Protein AF-X2IYW8-F1 (afdb_monomer_lite)

pLDDT: mean 70.24, std 21.17, range [35.59, 95.19]

Radius of gyration: 21.95 Å; chains: 1; bounding box: 49×32×64 Å

Sequence (104 aa):
ANGSNSDADRAALQKEVAAQQAELTRISDTTTFGGRKLLDGSFGTTSFQVGSNAYETIDISLQNASASAIGSYQVGSNGAGTVASVAGTATASGIASGTVNLVG

Foldseek 3Di:
DDPPQPPVNVVVVVVVVVVVLVVQQVCQVVDDDPRDRQAQQPNAKDWDQDDDDPPNTDIDGHGHRHSVRVVVPPVPCPDPPDPDDDDDDDPPPPPDDDDDDDDD

InterPro domains:
  IPR001029 Flagellin, N-terminal domain [PF00669] (1-42)
  IPR001492 Flagellin [PTHR42792] (1-87)

Organism: Pseudomonas aeruginosa (NCBI:txid287)

Structure (mmCIF, N/CA/C/O backbone):
data_AF-X2IYW8-F1
#
_entry.id   AF-X2IYW8-F1
#
loop_
_atom_site.group_PDB
_atom_site.id
_atom_site.type_symbol
_atom_site.label_atom_id
_atom_site.label_alt_id
_atom_site.label_comp_id
_atom_site.label_asym_id
_atom_site.label_entity_id
_atom_site.label_seq_id
_atom_site.pdbx_PDB_ins_code
_atom_site.Cartn_x
_atom_site.Cartn_y
_atom_site.Cartn_z
_atom_site.occupancy
_atom_site.B_iso_or_equiv
_atom_site.auth_seq_id
_atom_site.auth_comp_id
_atom_site.auth_asym_id
_atom_site.auth_atom_id
_atom_site.pdbx_PDB_model_num
ATOM 1 N N . ALA A 1 1 ? 12.914 13.777 -24.060 1.00 49.00 1 ALA A N 1
ATOM 2 C CA . ALA A 1 1 ? 13.562 12.823 -23.135 1.00 49.00 1 ALA A CA 1
ATOM 3 C C . ALA A 1 1 ? 15.068 12.955 -23.319 1.00 49.00 1 ALA A C 1
ATOM 5 O O . ALA A 1 1 ? 15.509 12.938 -24.460 1.00 49.00 1 ALA A O 1
ATOM 6 N N . ASN A 1 2 ? 15.816 13.225 -22.248 1.00 48.00 2 ASN A N 1
ATOM 7 C CA . ASN A 1 2 ? 17.209 13.674 -22.325 1.00 48.00 2 ASN A CA 1
ATOM 8 C C . ASN A 1 2 ? 18.122 12.581 -22.923 1.00 48.00 2 ASN A C 1
ATOM 10 O O . ASN A 1 2 ? 18.212 11.482 -22.378 1.00 48.00 2 ASN A O 1
ATOM 14 N N . GLY A 1 3 ? 18.750 12.874 -24.063 1.00 54.06 3 GLY A N 1
ATOM 15 C CA . GLY A 1 3 ? 19.406 11.919 -24.967 1.00 54.06 3 GLY A CA 1
ATOM 16 C C . GLY A 1 3 ? 20.802 11.442 -24.555 1.00 54.06 3 GLY A C 1
ATOM 17 O O . GLY A 1 3 ? 21.610 11.163 -25.430 1.00 54.06 3 GLY A O 1
ATOM 18 N N . SER A 1 4 ? 21.099 11.369 -23.254 1.00 57.78 4 SER A N 1
ATOM 19 C CA . SER A 1 4 ? 22.404 10.920 -22.732 1.00 57.78 4 SER A CA 1
ATOM 20 C C . SER A 1 4 ? 22.332 9.629 -21.910 1.00 57.78 4 SER A C 1
ATOM 22 O O . SER A 1 4 ? 23.359 9.174 -21.415 1.00 57.78 4 SER A O 1
ATOM 24 N N . ASN A 1 5 ? 21.141 9.052 -21.737 1.00 63.62 5 ASN A N 1
ATOM 25 C CA . ASN A 1 5 ? 20.991 7.767 -21.064 1.00 63.62 5 ASN A CA 1
ATOM 26 C C . ASN A 1 5 ? 21.121 6.666 -22.119 1.00 63.62 5 ASN A C 1
ATOM 28 O O . ASN A 1 5 ? 20.296 6.626 -23.037 1.00 63.62 5 ASN A O 1
ATOM 32 N N . SER A 1 6 ? 22.142 5.812 -22.020 1.00 71.94 6 SER A N 1
ATOM 33 C CA . SER A 1 6 ? 22.294 4.679 -22.938 1.00 71.94 6 SER A CA 1
ATOM 34 C C . SER A 1 6 ? 21.057 3.778 -22.844 1.00 71.94 6 SER A C 1
ATOM 36 O O . SER A 1 6 ? 20.402 3.719 -21.798 1.00 71.94 6 SER A O 1
ATOM 38 N N . ASP A 1 7 ? 20.710 3.049 -23.905 1.00 73.25 7 ASP A N 1
ATOM 39 C CA . ASP A 1 7 ? 19.573 2.114 -23.872 1.00 73.25 7 ASP A CA 1
ATOM 40 C C . ASP A 1 7 ? 19.706 1.091 -22.727 1.00 73.25 7 ASP A C 1
ATOM 42 O O . ASP A 1 7 ? 18.710 0.697 -22.115 1.00 73.25 7 ASP A O 1
ATOM 46 N N . ALA A 1 8 ? 20.945 0.738 -22.367 1.00 74.81 8 ALA A N 1
ATOM 47 C CA . ALA A 1 8 ? 21.260 -0.096 -21.211 1.00 74.81 8 ALA A CA 1
ATOM 48 C C . ALA A 1 8 ? 20.896 0.568 -19.869 1.00 74.81 8 ALA A C 1
ATOM 50 O O . ALA A 1 8 ? 20.314 -0.084 -19.000 1.00 74.81 8 ALA A O 1
ATOM 51 N N . ASP A 1 9 ? 21.170 1.864 -19.710 1.00 77.94 9 ASP A N 1
ATOM 52 C CA . ASP A 1 9 ? 20.863 2.612 -18.488 1.00 77.94 9 ASP A CA 1
ATOM 53 C C . ASP A 1 9 ? 19.351 2.797 -18.328 1.00 77.94 9 ASP A C 1
ATOM 55 O O . ASP A 1 9 ? 18.797 2.651 -17.238 1.00 77.94 9 ASP A O 1
ATOM 59 N N . ARG A 1 10 ? 18.638 3.042 -19.436 1.00 80.19 10 ARG A N 1
ATOM 60 C CA . ARG A 1 10 ? 17.169 3.093 -19.438 1.00 80.19 10 ARG A CA 1
ATOM 61 C C . ARG A 1 10 ? 16.568 1.745 -19.050 1.00 80.19 10 ARG A C 1
ATOM 63 O O . ARG A 1 10 ? 15.618 1.719 -18.272 1.00 80.19 10 ARG A O 1
ATOM 70 N N . ALA A 1 11 ? 17.132 0.643 -19.541 1.00 78.19 11 ALA A N 1
ATOM 71 C CA . ALA A 1 11 ? 16.696 -0.699 -19.169 1.00 78.19 11 ALA A CA 1
ATOM 72 C C . ALA A 1 11 ? 16.973 -1.017 -17.688 1.00 78.19 11 ALA A C 1
ATOM 74 O O . ALA A 1 11 ? 16.159 -1.676 -17.039 1.00 78.19 11 ALA A O 1
ATOM 75 N N . ALA A 1 12 ? 18.091 -0.546 -17.130 1.00 78.81 12 ALA A N 1
ATOM 76 C CA . ALA A 1 12 ? 18.402 -0.699 -15.709 1.00 78.81 12 ALA A CA 1
ATOM 77 C C . ALA A 1 12 ? 17.428 0.095 -14.823 1.00 78.81 12 ALA A C 1
ATO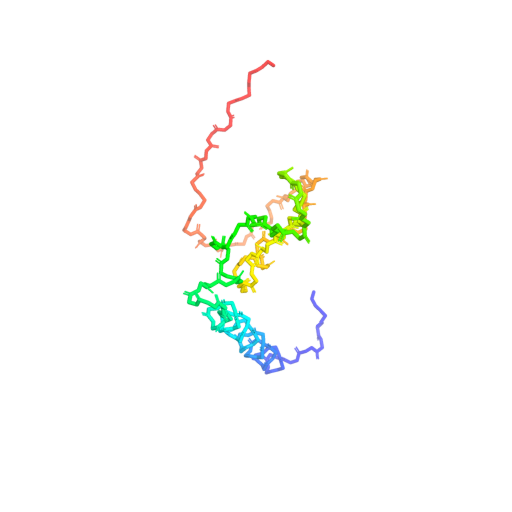M 79 O O . ALA A 1 12 ? 16.830 -0.475 -13.910 1.00 78.81 12 ALA A O 1
ATOM 80 N N . LEU A 1 13 ? 17.178 1.365 -15.154 1.00 82.56 13 LEU A N 1
ATOM 81 C CA . LEU A 1 13 ? 16.208 2.202 -14.441 1.00 82.56 13 LEU A CA 1
ATOM 82 C C . LEU A 1 13 ? 14.785 1.636 -14.523 1.00 82.56 13 LEU A C 1
ATOM 84 O O . LEU A 1 13 ? 14.052 1.655 -13.541 1.00 82.56 13 LEU A O 1
ATOM 88 N N . GLN A 1 14 ? 14.385 1.081 -15.671 1.00 79.75 14 GLN A N 1
ATOM 89 C CA . GLN A 1 14 ? 13.081 0.423 -15.809 1.00 79.75 14 GLN A CA 1
ATOM 90 C C . GLN A 1 14 ? 12.941 -0.797 -14.894 1.00 79.75 14 GLN A C 1
ATOM 92 O O . GLN A 1 14 ? 11.876 -0.999 -14.313 1.00 79.75 14 GLN A O 1
ATOM 97 N N . LYS A 1 15 ? 14.005 -1.595 -14.732 1.00 82.69 15 LYS A N 1
ATOM 98 C CA . LYS A 1 15 ? 14.008 -2.722 -13.785 1.00 82.69 15 LYS A CA 1
ATOM 99 C C . LYS A 1 15 ? 13.871 -2.242 -12.346 1.00 82.69 15 LYS A C 1
ATOM 101 O O . LYS A 1 15 ? 13.110 -2.834 -11.587 1.00 82.69 15 LYS A O 1
ATOM 106 N N . GLU A 1 16 ? 14.568 -1.171 -11.982 1.00 83.75 16 GLU A N 1
ATOM 107 C CA . GLU A 1 16 ? 14.476 -0.590 -10.644 1.00 83.75 16 GLU A CA 1
ATOM 108 C C . GLU A 1 16 ? 13.067 -0.054 -10.360 1.00 83.75 16 GLU A C 1
ATOM 110 O O . GLU A 1 16 ? 12.469 -0.391 -9.342 1.00 83.75 16 GLU A O 1
ATOM 115 N N . VAL A 1 17 ? 12.483 0.687 -11.302 1.00 84.88 17 VAL A N 1
ATOM 116 C CA . VAL A 1 17 ? 11.110 1.198 -11.200 1.00 84.88 17 VAL A CA 1
ATOM 117 C C . VAL A 1 17 ? 10.091 0.058 -11.103 1.00 84.88 17 VAL A C 1
ATOM 119 O O . VAL A 1 17 ? 9.122 0.161 -10.352 1.00 84.88 17 VAL A O 1
ATOM 122 N N . ALA A 1 18 ? 10.290 -1.051 -11.819 1.00 83.38 18 ALA A N 1
ATOM 123 C CA . ALA A 1 18 ? 9.437 -2.232 -11.688 1.00 83.38 18 ALA A CA 1
ATOM 124 C C . ALA A 1 18 ? 9.576 -2.896 -10.305 1.00 83.38 18 ALA A C 1
ATOM 126 O O . ALA A 1 18 ? 8.570 -3.252 -9.691 1.00 83.38 18 ALA A O 1
ATOM 127 N N . ALA A 1 19 ? 10.802 -3.014 -9.786 1.00 84.00 19 ALA A N 1
ATOM 128 C CA . ALA A 1 19 ? 11.054 -3.556 -8.453 1.00 84.00 19 ALA A CA 1
ATOM 129 C C . ALA A 1 19 ? 10.437 -2.678 -7.351 1.00 84.00 19 ALA A C 1
ATOM 131 O O . ALA A 1 19 ? 9.795 -3.195 -6.440 1.00 84.00 19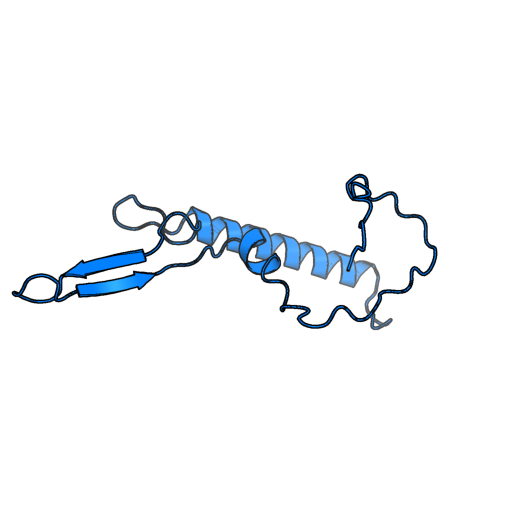 ALA A O 1
ATOM 132 N N . GLN A 1 20 ? 10.551 -1.353 -7.466 1.00 88.31 20 GLN A N 1
ATOM 133 C CA . GLN A 1 20 ? 9.928 -0.407 -6.538 1.00 88.31 20 GLN A CA 1
ATOM 134 C C . GLN A 1 20 ? 8.395 -0.491 -6.576 1.00 88.31 20 GLN A C 1
ATOM 136 O O . GLN A 1 20 ? 7.754 -0.494 -5.530 1.00 88.31 20 GLN A O 1
ATOM 141 N N . GLN A 1 21 ? 7.788 -0.624 -7.760 1.00 85.25 21 GLN A N 1
ATOM 142 C CA . GLN A 1 21 ? 6.335 -0.814 -7.876 1.00 85.25 21 GLN A CA 1
ATOM 143 C C . GLN A 1 21 ? 5.861 -2.127 -7.243 1.00 85.25 21 GLN A C 1
ATOM 145 O O . GLN A 1 21 ? 4.823 -2.159 -6.572 1.00 85.25 21 GLN A O 1
ATOM 150 N N . ALA A 1 22 ? 6.620 -3.208 -7.434 1.00 86.12 22 ALA A N 1
ATOM 151 C CA . ALA A 1 22 ? 6.345 -4.482 -6.780 1.00 86.12 22 ALA A CA 1
ATOM 152 C C . ALA A 1 22 ? 6.434 -4.344 -5.254 1.00 86.12 22 ALA A C 1
ATOM 154 O O . ALA A 1 22 ? 5.565 -4.841 -4.541 1.00 86.12 22 ALA A O 1
ATOM 155 N N . GLU A 1 23 ? 7.424 -3.604 -4.757 1.00 89.88 23 GLU A N 1
ATOM 156 C CA . GLU A 1 23 ? 7.594 -3.362 -3.328 1.00 89.88 23 GLU A CA 1
ATOM 157 C C . GLU A 1 23 ? 6.461 -2.515 -2.731 1.00 89.88 23 GLU A C 1
ATOM 159 O O . GLU A 1 23 ? 5.927 -2.862 -1.680 1.00 89.88 23 GLU A O 1
ATOM 164 N N . LEU A 1 24 ? 6.004 -1.465 -3.420 1.00 87.69 24 LEU A N 1
ATOM 165 C CA . LEU A 1 24 ? 4.833 -0.684 -2.997 1.00 87.69 24 LEU A CA 1
ATOM 166 C C . LEU A 1 24 ? 3.565 -1.545 -2.930 1.00 87.69 24 LEU A C 1
ATOM 168 O O . LEU A 1 24 ? 2.788 -1.450 -1.980 1.00 87.69 24 LEU A O 1
ATOM 172 N N . THR A 1 25 ? 3.378 -2.431 -3.909 1.00 87.12 25 THR A N 1
ATOM 173 C CA . THR A 1 25 ? 2.268 -3.396 -3.910 1.00 87.12 25 THR A CA 1
ATOM 174 C C . THR A 1 25 ? 2.391 -4.369 -2.735 1.00 87.12 25 THR A C 1
ATOM 176 O O . THR A 1 25 ? 1.431 -4.577 -1.998 1.00 87.12 25 THR A O 1
ATOM 179 N N . ARG A 1 26 ? 3.597 -4.882 -2.462 1.00 91.25 26 ARG A N 1
ATOM 180 C CA . ARG A 1 26 ? 3.863 -5.749 -1.307 1.00 91.25 26 ARG A CA 1
ATOM 181 C C . ARG A 1 26 ? 3.555 -5.046 0.015 1.00 91.25 26 ARG A C 1
ATOM 183 O O . ARG A 1 26 ? 2.944 -5.655 0.890 1.00 91.25 26 ARG A O 1
ATOM 190 N N . ILE A 1 27 ? 3.967 -3.791 0.193 1.00 89.75 27 ILE A N 1
ATOM 191 C CA . ILE A 1 27 ? 3.685 -3.010 1.409 1.00 89.75 27 ILE A CA 1
ATOM 192 C C . ILE A 1 27 ? 2.176 -2.808 1.571 1.00 89.75 27 ILE A C 1
ATOM 194 O O . ILE A 1 27 ? 1.649 -3.059 2.656 1.00 89.75 27 ILE A O 1
ATOM 198 N N . SER A 1 28 ? 1.483 -2.426 0.495 1.00 88.75 28 SER A N 1
ATOM 199 C CA . SER A 1 28 ? 0.022 -2.304 0.461 1.00 88.75 28 SER A CA 1
ATOM 200 C C . SER A 1 28 ? -0.664 -3.588 0.946 1.00 88.75 28 SER A C 1
ATOM 202 O O . SER A 1 28 ? -1.499 -3.548 1.850 1.00 88.75 28 SER A O 1
ATOM 204 N N . ASP A 1 29 ? -0.236 -4.738 0.424 1.00 88.88 29 ASP A N 1
ATOM 205 C CA . ASP A 1 29 ? -0.870 -6.026 0.706 1.00 88.88 29 ASP A CA 1
ATOM 206 C C . ASP A 1 29 ? -0.483 -6.613 2.065 1.00 88.88 29 ASP A C 1
ATOM 208 O O . ASP A 1 29 ? -1.268 -7.330 2.686 1.00 88.88 29 ASP A O 1
ATOM 212 N N . THR A 1 30 ? 0.733 -6.363 2.551 1.00 93.25 30 THR A N 1
ATOM 213 C CA . THR A 1 30 ? 1.247 -6.995 3.780 1.00 93.25 30 THR A CA 1
ATOM 214 C C . THR A 1 30 ? 1.023 -6.162 5.038 1.00 93.25 30 THR A C 1
ATOM 216 O O . THR A 1 30 ? 1.089 -6.710 6.139 1.00 93.25 30 THR A O 1
ATOM 219 N N . THR A 1 31 ? 0.689 -4.875 4.911 1.00 92.56 31 THR A N 1
ATOM 220 C CA . THR A 1 31 ? 0.428 -4.012 6.070 1.00 92.56 31 THR A CA 1
ATOM 221 C C . THR A 1 31 ? -0.949 -4.311 6.659 1.00 92.56 31 THR A C 1
ATOM 223 O O . THR A 1 31 ? -1.988 -3.969 6.088 1.00 92.56 31 THR A O 1
ATOM 226 N N . THR A 1 32 ? -0.959 -4.963 7.824 1.00 91.50 32 THR A N 1
ATOM 227 C CA . THR A 1 32 ? -2.186 -5.380 8.513 1.00 91.50 32 THR A CA 1
ATOM 228 C C . THR A 1 32 ? -2.148 -5.024 9.991 1.00 91.50 32 THR A C 1
ATOM 230 O O . THR A 1 32 ? -1.088 -5.065 10.614 1.00 91.50 32 THR A O 1
ATOM 233 N N . PHE A 1 33 ? -3.311 -4.726 10.566 1.00 91.56 33 PHE A N 1
ATOM 234 C CA . PHE A 1 33 ? -3.477 -4.579 12.009 1.00 91.56 33 PHE A CA 1
ATOM 235 C C . PHE A 1 33 ? -4.802 -5.201 12.444 1.00 91.56 33 PHE A C 1
ATOM 237 O O . PHE A 1 33 ? -5.833 -4.996 11.804 1.00 91.56 33 PHE A O 1
ATOM 244 N N . GLY A 1 34 ? -4.778 -6.006 13.511 1.00 88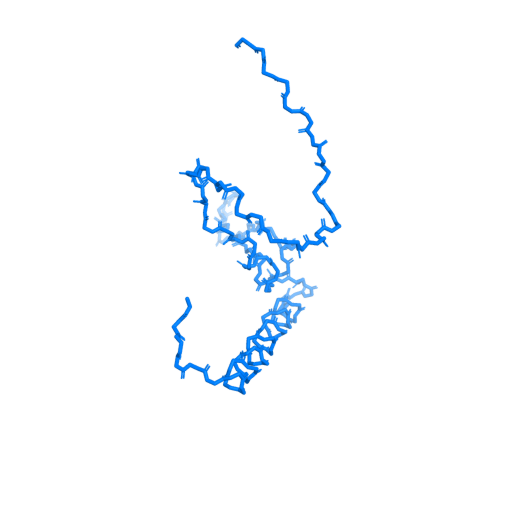.00 34 GLY A N 1
ATOM 245 C CA . GLY A 1 34 ? -5.979 -6.688 14.010 1.00 88.00 34 GLY A CA 1
ATOM 246 C C . GLY A 1 34 ? -6.674 -7.566 12.959 1.00 88.00 34 GLY A C 1
ATOM 247 O O . GLY A 1 34 ? -7.897 -7.664 12.955 1.00 88.00 34 GLY A O 1
ATOM 248 N N . GLY A 1 35 ? -5.909 -8.142 12.022 1.00 87.50 35 GLY A N 1
ATOM 249 C CA . GLY A 1 35 ? -6.427 -8.972 10.928 1.00 87.50 35 GLY A CA 1
ATOM 250 C C . GLY A 1 35 ? -7.021 -8.202 9.743 1.00 87.50 35 GLY A C 1
ATOM 251 O O . GLY A 1 35 ? -7.427 -8.832 8.770 1.00 87.50 35 GLY A O 1
ATOM 252 N N . ARG A 1 36 ? -7.050 -6.863 9.779 1.00 87.44 36 ARG A N 1
ATOM 253 C CA . ARG A 1 36 ? -7.535 -6.033 8.667 1.00 87.44 36 ARG A CA 1
ATOM 254 C C . ARG A 1 36 ? -6.379 -5.436 7.874 1.00 87.44 36 ARG A C 1
ATOM 256 O O . ARG A 1 36 ? -5.375 -5.022 8.456 1.00 87.44 36 ARG A O 1
ATOM 263 N N . LYS A 1 37 ? -6.525 -5.397 6.549 1.00 91.56 37 LYS A N 1
ATOM 264 C CA . LYS A 1 37 ? -5.605 -4.695 5.648 1.00 91.56 37 LYS A CA 1
ATOM 265 C C . LYS A 1 37 ? -5.776 -3.191 5.826 1.00 91.56 37 LYS A C 1
ATOM 267 O O . LYS A 1 37 ? -6.896 -2.717 5.992 1.00 91.56 37 LYS A O 1
ATOM 272 N N . LEU A 1 38 ? -4.662 -2.465 5.853 1.00 90.12 38 LEU A N 1
ATOM 273 C CA . LEU A 1 38 ? -4.668 -1.025 6.119 1.00 90.12 38 LEU A CA 1
ATOM 274 C C . LEU A 1 38 ? -4.514 -0.184 4.850 1.00 90.12 38 LEU A C 1
ATOM 276 O O . LEU A 1 38 ? -5.102 0.887 4.753 1.00 90.12 38 LEU A O 1
ATOM 280 N N . LEU A 1 39 ? -3.703 -0.654 3.901 1.00 90.44 39 LEU A N 1
ATOM 281 C CA . LEU A 1 39 ? -3.184 0.161 2.798 1.00 90.44 39 LEU A CA 1
ATOM 282 C C . LEU A 1 39 ? -3.614 -0.327 1.408 1.00 90.44 39 LEU A C 1
ATOM 284 O O . LEU A 1 39 ? -3.201 0.255 0.410 1.00 90.44 39 LEU A O 1
ATOM 288 N N . ASP A 1 40 ? -4.472 -1.342 1.325 1.00 86.31 40 ASP A N 1
ATOM 289 C CA . ASP A 1 40 ? -5.001 -1.889 0.065 1.00 86.31 40 ASP A CA 1
ATOM 290 C C . ASP A 1 40 ? -6.223 -1.115 -0.472 1.00 86.31 40 ASP A C 1
ATOM 292 O O . ASP A 1 40 ? -6.798 -1.464 -1.501 1.00 86.31 40 ASP A O 1
ATOM 296 N N . GLY A 1 41 ? -6.635 -0.049 0.222 1.00 84.06 41 GLY A N 1
ATOM 297 C CA . GLY A 1 41 ? -7.811 0.755 -0.112 1.00 84.06 41 GLY A CA 1
ATOM 298 C C . GLY A 1 41 ? -9.132 0.233 0.448 1.00 84.06 41 GLY A C 1
ATOM 299 O O . GLY A 1 41 ? -10.135 0.930 0.332 1.00 84.06 41 GLY A O 1
ATOM 300 N N . SER A 1 42 ? -9.148 -0.942 1.083 1.00 86.38 42 SER A N 1
ATOM 301 C CA . SER A 1 42 ? -10.352 -1.503 1.710 1.00 86.38 42 SER A CA 1
ATOM 302 C C . SER A 1 42 ? -10.640 -0.919 3.099 1.00 86.38 42 SER A C 1
ATOM 304 O O . SER A 1 42 ? -11.772 -0.996 3.572 1.00 86.38 42 SER A O 1
ATOM 306 N N . PHE A 1 43 ? -9.637 -0.311 3.747 1.00 86.75 43 PHE A N 1
ATOM 307 C CA . PHE A 1 43 ? -9.736 0.180 5.125 1.00 86.75 43 PHE A CA 1
ATOM 308 C C . PHE A 1 43 ? -10.757 1.317 5.308 1.00 86.75 43 PHE A C 1
ATOM 310 O O . PHE A 1 43 ? -11.432 1.375 6.336 1.00 86.75 43 PHE A O 1
ATOM 317 N N . GLY A 1 44 ? -10.890 2.207 4.318 1.00 84.94 44 GLY A N 1
ATOM 318 C CA . GLY A 1 44 ? -11.828 3.332 4.356 1.00 84.94 44 GLY A CA 1
ATOM 319 C C . GLY A 1 44 ? -11.562 4.309 5.509 1.00 84.94 44 GLY A C 1
ATOM 320 O O . GLY A 1 44 ? -10.410 4.578 5.859 1.00 84.94 44 GLY A O 1
ATOM 321 N N . THR A 1 45 ? -12.641 4.841 6.091 1.00 86.50 45 THR A N 1
ATOM 322 C CA . THR A 1 45 ? -12.606 5.702 7.284 1.00 86.50 45 THR A CA 1
ATOM 323 C C . THR A 1 45 ? -13.107 4.921 8.490 1.00 86.50 45 THR A C 1
ATOM 325 O O . THR A 1 45 ? -14.220 4.398 8.471 1.00 86.50 45 THR A O 1
ATOM 328 N N . THR A 1 46 ? -12.299 4.855 9.547 1.00 86.12 46 THR A N 1
ATOM 329 C CA . THR A 1 46 ? -12.668 4.231 10.822 1.00 86.12 46 THR A CA 1
ATOM 330 C C . THR A 1 46 ? -12.572 5.250 11.952 1.00 86.12 46 THR A C 1
ATOM 332 O O . THR A 1 46 ? -11.550 5.916 12.102 1.00 86.12 46 THR A O 1
ATOM 335 N N . SER A 1 47 ? -13.619 5.331 12.769 1.00 89.44 47 SER A N 1
ATOM 336 C CA . SER A 1 47 ? -13.687 6.171 13.964 1.00 89.44 47 SER A CA 1
ATOM 337 C C . SER A 1 47 ? -13.192 5.411 15.198 1.00 89.44 47 SER A C 1
ATOM 339 O O . SER A 1 47 ? -13.697 4.329 15.509 1.00 89.44 47 SER A O 1
ATOM 341 N N . PHE A 1 48 ? -12.247 5.982 15.938 1.00 90.62 48 PHE A N 1
ATOM 342 C CA . PHE A 1 48 ? -11.748 5.443 17.201 1.00 90.62 48 PHE A CA 1
ATOM 343 C C . PHE A 1 48 ? -12.268 6.278 18.367 1.00 90.62 48 PHE A C 1
ATOM 345 O O . PHE A 1 48 ? -11.892 7.435 18.507 1.00 90.62 48 PHE A O 1
ATOM 352 N N . GLN A 1 49 ? -13.124 5.698 19.208 1.00 91.75 49 GLN A N 1
ATOM 353 C CA . GLN A 1 49 ? -13.624 6.344 20.423 1.00 91.75 49 GLN A CA 1
ATOM 354 C C . GLN A 1 49 ? -12.482 6.522 21.430 1.00 91.75 49 GLN A C 1
ATOM 356 O O . GLN A 1 49 ? -11.855 5.542 21.829 1.00 91.75 49 GLN A O 1
ATOM 361 N N . VAL A 1 50 ? -12.225 7.764 21.839 1.00 95.19 50 VAL A N 1
ATOM 362 C CA . VAL A 1 50 ? -11.117 8.111 22.747 1.00 95.19 50 VAL A CA 1
ATOM 363 C C . VAL A 1 50 ? -11.575 8.706 24.074 1.00 95.19 50 VAL A C 1
ATOM 365 O O . VAL A 1 50 ? -10.787 8.739 25.017 1.00 95.19 50 VAL A O 1
ATOM 368 N N . GLY A 1 51 ? -12.835 9.135 24.172 1.00 94.38 51 GLY A N 1
ATOM 369 C CA . GLY A 1 51 ? -13.399 9.687 25.402 1.00 94.38 51 GLY A CA 1
ATOM 370 C C . GLY A 1 51 ? -14.596 8.919 25.948 1.00 94.38 51 GLY A C 1
ATOM 371 O O . GLY A 1 51 ? -14.973 7.857 25.447 1.00 94.38 51 GLY A O 1
ATOM 372 N N . SER A 1 52 ? -15.190 9.453 27.011 1.00 92.31 52 SER A N 1
ATOM 373 C CA . SER A 1 52 ? -16.284 8.816 27.754 1.00 92.31 52 SER A CA 1
ATOM 374 C C . SER A 1 52 ? -17.675 9.144 27.208 1.00 92.31 52 SER A C 1
ATOM 376 O O . SER A 1 52 ? -18.628 8.429 27.520 1.00 92.31 52 SER A O 1
ATOM 378 N N . ASN A 1 53 ? -17.808 10.192 26.391 1.00 90.38 53 ASN A N 1
ATOM 379 C CA . ASN A 1 53 ? -19.085 10.603 25.809 1.00 90.38 53 ASN A CA 1
ATOM 380 C C . ASN A 1 53 ? -19.289 9.990 24.422 1.00 90.38 53 ASN A C 1
ATOM 382 O O . ASN A 1 53 ? -18.335 9.819 23.668 1.00 90.38 53 ASN A O 1
ATOM 386 N N . ALA A 1 54 ? -20.537 9.699 24.048 1.00 89.69 54 ALA A N 1
ATOM 387 C CA . ALA A 1 54 ? -20.838 9.199 22.708 1.00 89.69 54 ALA A CA 1
ATOM 388 C C . ALA A 1 54 ? -20.318 10.162 21.623 1.00 89.69 54 ALA A C 1
ATOM 390 O O . ALA A 1 54 ? -20.477 11.375 21.753 1.00 89.69 54 ALA A O 1
ATOM 391 N N . TYR A 1 55 ? -19.734 9.604 20.557 1.00 87.75 55 TYR A N 1
ATOM 392 C CA . TYR A 1 55 ? -19.166 10.332 19.410 1.00 87.75 55 TYR A CA 1
ATOM 393 C C . TYR A 1 55 ? -17.899 11.152 19.698 1.00 87.75 55 TYR A C 1
ATOM 395 O O . TYR A 1 55 ? -17.467 11.938 18.859 1.00 87.75 55 TYR A O 1
ATOM 403 N N . GLU A 1 56 ? -17.260 10.951 20.849 1.00 93.06 56 GLU A N 1
ATOM 404 C CA . GLU A 1 56 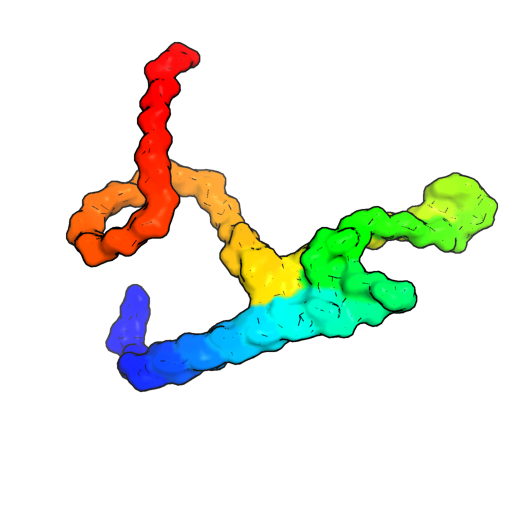? -15.923 11.483 21.124 1.00 93.06 56 GLU A CA 1
ATOM 405 C C . GLU A 1 56 ? -14.859 10.594 20.456 1.00 93.06 56 GLU A C 1
ATOM 407 O O . GLU A 1 56 ? -14.168 9.793 21.099 1.00 93.06 56 GLU A O 1
ATOM 412 N N . THR A 1 57 ? -14.791 10.694 19.125 1.00 94.00 57 THR A N 1
ATOM 413 C CA . THR A 1 57 ? -13.975 9.839 18.260 1.00 94.00 57 THR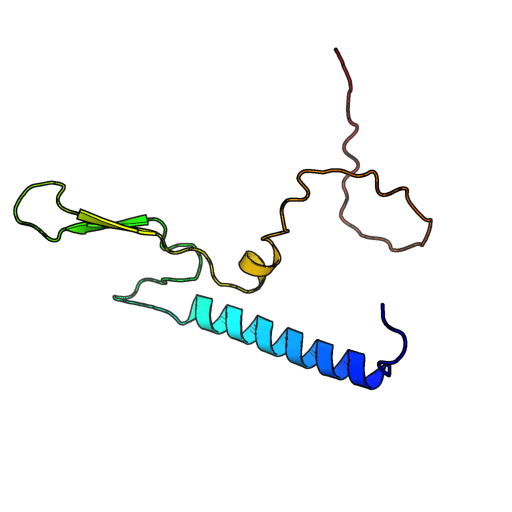 A CA 1
ATOM 414 C C . THR A 1 57 ? -12.877 10.604 17.525 1.00 94.00 57 THR A C 1
ATOM 416 O O . THR A 1 57 ? -12.990 11.793 17.235 1.00 94.00 57 THR A O 1
ATOM 419 N N . ILE A 1 58 ? -11.807 9.888 17.183 1.00 91.00 58 ILE A N 1
ATOM 420 C CA . ILE A 1 58 ? -10.810 10.291 16.193 1.00 91.00 58 ILE A CA 1
ATOM 421 C C . ILE A 1 58 ? -11.059 9.477 14.930 1.00 91.00 58 ILE A C 1
ATOM 423 O O . ILE A 1 58 ? -10.933 8.251 14.944 1.00 91.00 58 ILE A O 1
ATOM 427 N N . ASP A 1 59 ? -11.377 10.158 13.837 1.00 91.62 59 ASP A N 1
ATOM 428 C CA . ASP A 1 59 ? -11.557 9.516 12.542 1.00 91.62 59 ASP A CA 1
ATOM 429 C C . ASP A 1 59 ? -10.215 9.377 11.831 1.00 91.62 59 ASP A C 1
ATOM 431 O O . ASP A 1 59 ? -9.470 10.343 11.660 1.00 91.62 59 ASP A O 1
ATOM 435 N N . ILE A 1 60 ? -9.905 8.154 11.408 1.00 88.00 60 ILE A N 1
ATOM 436 C CA . ILE A 1 60 ? -8.710 7.847 10.631 1.00 88.00 60 ILE A CA 1
ATOM 437 C C . ILE A 1 60 ? -9.149 7.274 9.291 1.00 88.00 60 ILE A C 1
ATOM 439 O O . ILE A 1 60 ? -9.776 6.216 9.221 1.00 88.00 60 ILE A O 1
ATOM 443 N N . SER A 1 61 ? -8.779 7.969 8.221 1.00 87.44 61 SER A N 1
ATOM 444 C CA . SER A 1 61 ? -8.935 7.511 6.845 1.00 87.44 61 SER A CA 1
ATOM 445 C C . SER A 1 61 ? -7.582 7.084 6.285 1.00 87.44 61 SER A C 1
ATOM 447 O O . SER A 1 61 ? -6.645 7.886 6.280 1.00 87.44 61 SER A O 1
ATOM 449 N N . LEU A 1 62 ? -7.480 5.850 5.788 1.00 84.44 62 LEU A N 1
ATOM 450 C CA . LEU A 1 62 ? -6.291 5.383 5.071 1.00 84.44 62 LEU A CA 1
ATOM 451 C C . LEU A 1 62 ? -6.614 5.151 3.598 1.00 84.44 62 LEU A C 1
ATOM 453 O O . LEU A 1 62 ? -7.635 4.560 3.247 1.00 84.44 62 LEU A O 1
ATOM 457 N N . GLN A 1 63 ? -5.717 5.626 2.738 1.00 83.12 63 GLN A N 1
ATOM 458 C CA . GLN A 1 63 ? -5.846 5.512 1.292 1.00 83.12 63 GLN A CA 1
ATOM 459 C C . GLN A 1 63 ? -5.049 4.315 0.758 1.00 83.12 63 GLN A C 1
ATOM 461 O O . GLN A 1 63 ? -4.105 3.842 1.391 1.00 83.12 63 GLN A O 1
ATOM 466 N N . ASN A 1 64 ? -5.418 3.846 -0.436 1.00 82.56 64 ASN A N 1
ATOM 467 C CA . ASN A 1 64 ? -4.694 2.795 -1.138 1.00 82.56 64 ASN A CA 1
ATOM 468 C C . ASN A 1 64 ? -3.272 3.269 -1.496 1.00 82.56 64 ASN A C 1
ATOM 470 O O . ASN A 1 64 ? -3.114 4.286 -2.178 1.00 82.56 64 ASN A O 1
ATOM 474 N N . ALA A 1 65 ? -2.263 2.521 -1.047 1.00 83.00 65 ALA A N 1
ATOM 475 C CA . ALA A 1 65 ? -0.845 2.799 -1.271 1.00 83.00 65 ALA A CA 1
ATOM 476 C C . ALA A 1 65 ? -0.193 1.871 -2.315 1.00 83.00 65 ALA A C 1
ATOM 478 O O . ALA A 1 65 ? 1.022 1.912 -2.507 1.00 83.00 65 ALA A O 1
ATOM 479 N N . SER A 1 66 ? -0.969 1.020 -2.992 1.00 80.00 66 SER A N 1
ATOM 480 C CA . SER A 1 66 ? -0.464 0.184 -4.082 1.00 80.00 66 SER A CA 1
ATOM 481 C C . SER A 1 66 ? 0.081 1.045 -5.224 1.00 80.00 66 SER A C 1
ATOM 483 O O . SER A 1 66 ? -0.427 2.134 -5.507 1.00 80.00 66 SER A O 1
ATOM 485 N N . ALA A 1 67 ? 1.088 0.534 -5.936 1.00 77.12 67 ALA A N 1
ATOM 486 C CA . ALA A 1 67 ? 1.679 1.238 -7.074 1.00 77.12 67 ALA A CA 1
ATOM 487 C C . ALA A 1 67 ? 0.645 1.604 -8.152 1.00 77.12 67 ALA A C 1
ATOM 489 O O . ALA A 1 67 ? 0.739 2.673 -8.749 1.00 77.12 67 ALA A O 1
ATOM 490 N N . SER A 1 68 ? -0.372 0.759 -8.361 1.00 74.62 68 SER A N 1
ATOM 491 C CA . SER A 1 68 ? -1.452 1.040 -9.310 1.00 74.62 68 SER A CA 1
ATOM 492 C C . SER A 1 68 ? -2.327 2.208 -8.862 1.00 74.62 68 SER A C 1
ATOM 494 O O . SER A 1 68 ? -2.716 3.014 -9.702 1.00 74.62 68 SER A O 1
ATOM 496 N N . ALA A 1 69 ? -2.645 2.317 -7.569 1.00 72.81 69 ALA A N 1
ATOM 497 C CA . ALA A 1 69 ? -3.437 3.427 -7.038 1.00 72.81 69 ALA A CA 1
ATOM 498 C C . ALA A 1 69 ? -2.628 4.729 -7.005 1.00 72.81 69 ALA A C 1
ATOM 500 O O . ALA A 1 69 ? -3.131 5.778 -7.390 1.00 72.81 69 ALA A O 1
ATOM 501 N N . ILE A 1 70 ? -1.346 4.654 -6.630 1.00 73.38 70 ILE A N 1
ATOM 502 C CA . ILE A 1 70 ? -0.467 5.827 -6.603 1.00 73.38 70 ILE A CA 1
ATOM 503 C C . ILE A 1 70 ? -0.183 6.344 -8.018 1.00 73.38 70 ILE A C 1
ATOM 505 O O . ILE A 1 70 ? -0.280 7.541 -8.270 1.00 73.38 70 ILE A O 1
ATOM 509 N N . GLY A 1 71 ? 0.115 5.446 -8.961 1.00 65.75 71 GLY A N 1
ATOM 510 C CA . GLY A 1 71 ? 0.359 5.792 -10.363 1.00 65.75 71 GLY A CA 1
ATOM 511 C C . GLY A 1 71 ? -0.888 6.254 -11.123 1.00 65.75 71 GLY A C 1
ATOM 512 O O . GLY A 1 71 ? -0.757 6.868 -12.179 1.00 65.75 71 GLY A O 1
ATOM 513 N N . SER A 1 72 ? -2.089 5.989 -10.593 1.00 56.97 72 SER A N 1
ATOM 514 C CA . SER A 1 72 ? -3.357 6.505 -11.127 1.00 56.97 72 SER A CA 1
ATOM 515 C C . SER A 1 72 ? -3.834 7.794 -10.456 1.00 56.97 72 SER A C 1
ATOM 517 O O . SER A 1 72 ? -4.766 8.410 -10.981 1.00 56.97 72 SER A O 1
ATOM 519 N N . TYR A 1 73 ? -3.141 8.301 -9.421 1.00 50.72 73 TYR A N 1
ATOM 520 C CA . TYR A 1 73 ? -3.144 9.738 -9.118 1.00 50.72 73 TYR A CA 1
ATOM 521 C C . TYR A 1 73 ? -2.390 10.468 -10.234 1.00 50.72 73 TYR A C 1
ATOM 523 O O . TYR A 1 73 ? -1.292 10.997 -10.071 1.00 50.72 73 TYR A O 1
ATOM 531 N N . GLN A 1 74 ? -3.002 10.472 -11.415 1.00 46.94 74 GLN A N 1
ATOM 532 C CA . GLN A 1 74 ? -2.699 11.424 -12.457 1.00 46.94 74 GLN A CA 1
ATOM 533 C C . GLN A 1 74 ? -2.860 12.790 -11.803 1.00 46.94 74 GLN A C 1
ATOM 535 O O . GLN A 1 74 ? -3.945 13.118 -11.318 1.00 46.94 74 GLN A O 1
ATOM 540 N N . VAL A 1 75 ? -1.770 13.560 -11.749 1.00 47.97 75 VAL A N 1
ATOM 541 C CA . VAL A 1 75 ? -1.833 15.005 -11.529 1.00 47.97 75 VAL A CA 1
ATOM 542 C C . VAL A 1 75 ? -3.000 15.487 -12.370 1.00 47.97 75 VAL A C 1
ATOM 544 O O . VAL A 1 75 ? -2.964 15.313 -13.588 1.00 47.97 75 VAL A O 1
ATOM 547 N N . GLY A 1 76 ? -4.062 15.967 -11.717 1.00 42.91 76 GLY A N 1
ATOM 548 C CA . GLY A 1 76 ? -5.266 16.405 -12.397 1.00 42.91 76 GLY A CA 1
ATOM 549 C C . GLY A 1 76 ? -4.852 17.318 -13.537 1.00 42.91 76 GLY A C 1
ATOM 550 O O . GLY A 1 76 ? -4.400 18.440 -13.316 1.00 42.91 76 GLY A O 1
ATOM 551 N N . SER A 1 77 ? -4.971 16.821 -14.767 1.00 44.59 77 SER A N 1
ATOM 552 C CA . SER A 1 77 ? -5.002 17.663 -15.946 1.00 44.59 77 SER A CA 1
ATOM 553 C C . SER A 1 77 ? -6.357 18.363 -15.899 1.00 44.59 77 SER A C 1
ATOM 555 O O . SER A 1 77 ? -7.281 18.058 -16.646 1.00 44.59 77 SER A O 1
ATOM 557 N N . ASN A 1 78 ? -6.495 19.308 -14.969 1.00 43.88 78 ASN A N 1
ATOM 558 C CA . ASN A 1 78 ? -7.529 20.329 -15.000 1.00 43.88 78 ASN A CA 1
ATOM 559 C C . ASN A 1 78 ? -7.119 21.328 -16.088 1.00 43.88 78 ASN A C 1
ATOM 561 O O . ASN A 1 78 ? -6.746 22.465 -15.817 1.00 43.88 78 ASN A O 1
ATOM 565 N N . GLY A 1 79 ? -7.083 20.845 -17.325 1.00 39.28 79 GLY A N 1
ATOM 566 C CA . GLY A 1 79 ? -6.507 21.549 -18.453 1.00 39.28 79 GLY A CA 1
ATOM 567 C C . GLY A 1 79 ? -6.275 20.585 -19.597 1.00 39.28 79 GLY A C 1
ATOM 568 O O . GLY A 1 79 ? -5.132 20.280 -19.925 1.00 39.28 79 GLY A O 1
ATOM 569 N N . ALA A 1 80 ? -7.369 20.117 -20.198 1.00 41.56 80 ALA A N 1
ATOM 570 C CA . ALA A 1 80 ? -7.373 19.551 -21.536 1.00 41.56 80 ALA A CA 1
ATOM 571 C C . ALA A 1 80 ? -6.828 20.595 -22.532 1.00 41.56 80 ALA A C 1
ATOM 573 O O . ALA A 1 80 ? -7.574 21.289 -23.216 1.00 41.56 80 ALA A O 1
ATOM 574 N N . GLY A 1 81 ? -5.506 20.736 -22.583 1.00 39.59 81 GLY A N 1
ATOM 575 C CA . GLY A 1 81 ? -4.796 21.278 -23.725 1.00 39.59 81 GLY A CA 1
ATOM 576 C C . GLY A 1 81 ? -4.752 20.175 -24.768 1.00 39.59 81 GLY A C 1
ATOM 577 O O . GLY A 1 81 ? -4.029 19.196 -24.606 1.00 39.59 81 GLY A O 1
ATOM 578 N N . THR A 1 82 ? -5.600 20.314 -25.779 1.00 36.69 82 THR A N 1
ATOM 579 C CA . THR A 1 82 ? -5.631 19.560 -27.036 1.00 36.69 82 THR A CA 1
ATOM 580 C C . THR A 1 82 ? -4.298 18.891 -27.391 1.00 36.69 82 THR A C 1
ATOM 582 O O . THR A 1 82 ? -3.391 19.513 -27.943 1.00 36.69 82 THR A O 1
ATOM 585 N N . VAL A 1 83 ? -4.189 17.583 -27.135 1.00 37.97 83 VAL A N 1
ATOM 586 C CA . VAL A 1 83 ? -3.116 16.768 -27.711 1.00 37.97 83 VAL A CA 1
ATOM 587 C C . VAL A 1 83 ? -3.485 16.546 -29.175 1.00 37.97 83 VAL A C 1
ATOM 589 O O . VAL A 1 83 ? -4.221 15.622 -29.516 1.00 37.97 83 VAL A O 1
ATOM 592 N N . ALA A 1 84 ? -3.049 17.460 -30.042 1.00 38.72 84 ALA A N 1
ATOM 593 C CA . ALA A 1 84 ? -3.099 17.260 -31.481 1.00 38.72 84 ALA A CA 1
ATOM 594 C C . ALA A 1 84 ? -2.335 15.969 -31.808 1.00 38.72 84 ALA A C 1
ATOM 596 O O . ALA A 1 84 ? -1.164 15.810 -31.463 1.00 38.72 84 ALA A O 1
ATOM 597 N N . SER A 1 85 ? -3.030 15.027 -32.434 1.00 38.88 85 SER A N 1
ATOM 598 C CA . SER A 1 85 ? -2.506 13.752 -32.898 1.00 38.88 85 SER A CA 1
ATOM 599 C C . SER A 1 85 ? -1.344 13.964 -33.873 1.00 38.88 85 SER A C 1
ATOM 601 O O . SER A 1 85 ? -1.543 14.293 -35.039 1.00 38.88 85 SER A O 1
ATOM 603 N N . VAL A 1 86 ? -0.110 13.725 -33.422 1.00 35.59 86 VAL A N 1
ATOM 604 C CA . VAL A 1 86 ? 0.995 13.414 -34.337 1.00 35.59 86 VAL A CA 1
ATOM 605 C C . VAL A 1 86 ? 0.907 11.926 -34.649 1.00 35.59 86 VAL A C 1
ATOM 607 O O . VAL A 1 86 ? 1.035 11.077 -33.769 1.00 35.59 86 VAL A O 1
ATOM 610 N N . ALA A 1 87 ? 0.622 11.635 -35.914 1.00 45.59 87 ALA A N 1
ATOM 611 C CA . ALA A 1 87 ? 0.521 10.303 -36.480 1.00 45.59 87 ALA A CA 1
ATOM 612 C C . ALA A 1 87 ? 1.775 9.462 -36.179 1.00 45.59 87 ALA A C 1
ATOM 614 O O . ALA A 1 87 ? 2.867 9.739 -36.669 1.00 45.59 87 ALA A O 1
ATOM 615 N N . GLY A 1 88 ? 1.589 8.405 -35.396 1.00 37.34 88 GLY A N 1
ATOM 616 C CA . GLY A 1 88 ? 2.568 7.354 -35.161 1.00 37.34 88 GLY A CA 1
ATOM 617 C C . GLY A 1 88 ? 1.813 6.120 -34.697 1.00 37.34 88 GLY A C 1
ATOM 618 O O . GLY A 1 88 ? 1.266 6.095 -33.601 1.00 37.34 88 GLY A O 1
ATOM 619 N N . THR A 1 89 ? 1.707 5.131 -35.573 1.00 40.75 89 THR A N 1
ATOM 620 C CA . THR A 1 89 ? 1.009 3.860 -35.366 1.00 40.75 89 THR A CA 1
ATOM 621 C C . THR A 1 89 ? 1.452 3.155 -34.081 1.00 40.75 89 THR A C 1
ATOM 623 O O . THR A 1 89 ? 2.468 2.466 -34.064 1.00 40.75 89 THR A O 1
ATOM 626 N N . ALA A 1 90 ? 0.649 3.272 -33.028 1.00 37.34 90 ALA A N 1
ATOM 627 C CA . ALA A 1 90 ? 0.589 2.316 -31.935 1.00 37.34 90 ALA A CA 1
ATOM 628 C C . ALA A 1 90 ? -0.879 1.918 -31.775 1.00 37.34 90 ALA A C 1
ATOM 630 O O . ALA A 1 90 ? -1.718 2.708 -31.347 1.00 37.34 90 ALA A O 1
ATOM 631 N N . THR A 1 91 ? -1.205 0.696 -32.182 1.00 36.06 91 THR A N 1
ATOM 632 C CA . THR A 1 91 ? -2.477 0.034 -31.896 1.00 36.06 91 THR A CA 1
ATOM 633 C C . THR A 1 91 ? -2.633 -0.132 -30.384 1.00 36.06 91 THR A C 1
ATOM 635 O O . THR A 1 91 ? -2.303 -1.175 -29.826 1.00 36.06 91 THR A O 1
ATOM 638 N N . ALA A 1 92 ? -3.133 0.900 -29.707 1.00 36.41 92 ALA A N 1
ATOM 639 C CA . ALA A 1 92 ? -3.720 0.765 -28.384 1.00 36.41 92 ALA A CA 1
ATOM 640 C C . ALA A 1 92 ? -5.125 0.175 -28.565 1.00 36.41 92 ALA A C 1
ATOM 642 O O . ALA A 1 92 ? -6.103 0.878 -28.812 1.00 36.41 92 ALA A O 1
ATOM 643 N N . SER A 1 93 ? -5.204 -1.152 -28.502 1.00 46.22 93 SER A N 1
ATOM 644 C CA . SER A 1 93 ? -6.458 -1.891 -28.371 1.00 46.22 93 SER A CA 1
ATOM 645 C C . SER A 1 93 ? -7.130 -1.483 -27.053 1.00 46.22 93 SER A C 1
ATOM 647 O O . SER A 1 93 ? -6.819 -2.054 -26.013 1.00 46.22 93 SER A O 1
ATOM 649 N N . GLY A 1 94 ? -7.999 -0.466 -27.064 1.00 40.91 94 GLY A N 1
ATOM 650 C CA . GLY A 1 94 ? -8.755 -0.100 -25.860 1.00 40.91 94 GLY A CA 1
ATOM 651 C C . GLY A 1 94 ? -9.490 1.241 -25.840 1.00 40.91 94 GLY A C 1
ATOM 652 O O . GLY A 1 94 ? -10.368 1.406 -24.999 1.00 40.91 94 GLY A O 1
ATOM 653 N N . ILE A 1 95 ? -9.214 2.190 -26.740 1.00 44.41 95 ILE A N 1
ATOM 654 C CA . ILE A 1 95 ? -10.010 3.427 -26.795 1.00 44.41 95 ILE A CA 1
ATOM 655 C C . ILE A 1 95 ? -11.277 3.196 -27.622 1.00 44.41 95 ILE A C 1
ATOM 657 O O . ILE A 1 95 ? -11.298 3.366 -28.839 1.00 44.41 95 ILE A O 1
ATOM 661 N N . ALA A 1 96 ? -12.346 2.766 -26.952 1.00 42.16 96 ALA A N 1
ATOM 662 C CA . ALA A 1 96 ? -13.681 2.769 -27.531 1.00 42.16 96 ALA A CA 1
ATOM 663 C C . ALA A 1 96 ? -14.020 4.202 -27.978 1.00 42.16 96 ALA A C 1
ATOM 665 O O . ALA A 1 96 ? -14.073 5.125 -27.167 1.00 42.16 96 ALA A O 1
ATOM 666 N N . SER A 1 97 ? -14.204 4.384 -29.287 1.00 41.94 97 SER A N 1
ATOM 667 C CA . SER A 1 97 ? -14.666 5.630 -29.893 1.00 41.94 97 SER A CA 1
ATOM 668 C C . SER A 1 97 ? -16.076 5.938 -29.381 1.00 41.94 97 SER A C 1
ATOM 670 O O . SER A 1 97 ? -17.061 5.379 -29.856 1.00 41.94 97 SER A O 1
ATOM 672 N N . GLY A 1 98 ? -16.171 6.782 -28.356 1.00 44.28 98 GLY A N 1
ATOM 673 C CA . GLY A 1 98 ? -17.428 7.379 -27.930 1.00 44.28 98 GLY A CA 1
ATOM 674 C C . GLY A 1 98 ? -17.687 8.631 -28.758 1.00 44.28 98 GLY A C 1
ATOM 675 O O . GLY A 1 98 ? -16.988 9.629 -28.601 1.00 44.28 98 GLY A O 1
ATOM 676 N N . THR A 1 99 ? -18.672 8.582 -29.652 1.00 42.19 99 THR A N 1
ATOM 677 C CA . THR A 1 99 ? -19.164 9.752 -30.388 1.00 42.19 99 THR A CA 1
ATOM 678 C C . THR A 1 99 ? -19.668 10.805 -29.396 1.00 42.19 99 THR A C 1
ATOM 680 O O . THR A 1 99 ? -20.658 10.579 -28.703 1.00 42.19 99 THR A O 1
ATOM 683 N N . VAL A 1 100 ? -19.000 11.959 -29.316 1.00 48.50 100 VAL A N 1
ATOM 684 C CA . VAL A 1 100 ? -19.458 13.093 -28.499 1.00 48.50 100 VAL A CA 1
ATOM 685 C C . VAL A 1 100 ? -20.547 13.835 -29.267 1.00 48.50 100 VAL A C 1
ATOM 687 O O . VAL A 1 100 ? -20.277 14.502 -30.263 1.00 48.50 100 VAL A O 1
ATOM 690 N N . ASN A 1 101 ? -21.788 13.704 -28.805 1.00 37.62 101 ASN A N 1
ATOM 691 C CA . ASN A 1 101 ? -22.919 14.483 -29.290 1.00 37.62 101 ASN A CA 1
ATOM 692 C C . ASN A 1 101 ? -22.926 15.847 -28.587 1.00 37.62 101 ASN A C 1
ATOM 694 O O . ASN A 1 101 ? -23.170 15.917 -27.383 1.00 37.62 101 ASN A O 1
ATOM 698 N N . LEU A 1 102 ? -22.646 16.917 -29.330 1.00 37.06 102 LEU A N 1
ATOM 699 C CA . LEU A 1 102 ? -22.703 18.286 -28.826 1.00 37.06 102 LEU A CA 1
ATOM 700 C C . LEU A 1 102 ? -24.071 18.881 -29.178 1.00 37.06 102 LEU A C 1
ATOM 702 O O . LEU A 1 102 ? -24.340 19.161 -30.345 1.00 37.06 102 LEU A O 1
ATOM 706 N N . VAL A 1 103 ? -24.939 19.059 -28.183 1.00 42.84 103 VAL A N 1
ATOM 707 C CA . VAL A 1 103 ? -26.178 19.828 -28.346 1.00 42.84 103 VAL A CA 1
ATOM 708 C C . VAL A 1 103 ? -26.292 20.815 -27.195 1.00 42.84 103 VAL A C 1
ATOM 710 O O . VAL A 1 103 ? -26.366 20.381 -26.050 1.00 42.84 103 VAL A O 1
ATOM 713 N N . GLY A 1 104 ? -26.345 22.102 -27.562 1.00 41.31 104 GLY A N 1
ATOM 714 C CA . GLY A 1 104 ? -26.884 23.220 -26.776 1.00 41.31 104 GLY A CA 1
ATOM 715 C C . GLY A 1 104 ? -26.115 23.595 -25.526 1.00 41.31 104 GLY A C 1
ATOM 716 O O . GLY A 1 104 ? -26.506 23.094 -24.454 1.00 41.31 104 GLY A O 1
#

Secondary structure (DSSP, 8-state):
--TTS-HHHHHHHHHHHHHHHHHHHHHHHH-EETT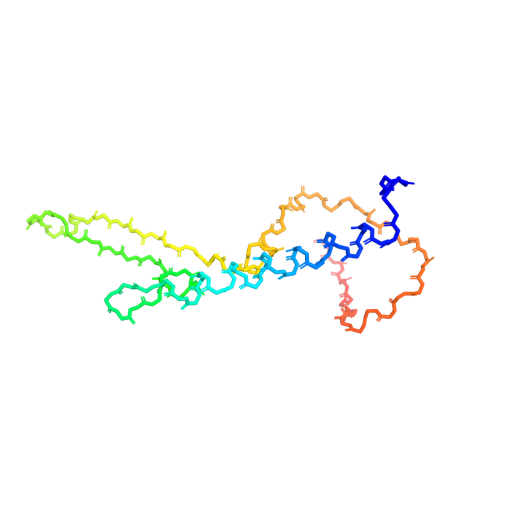EESSSS---EEEEE-SSSTT-EEEEE----SHHHHHH--------------------TT----------